Protein AF-A0A9X8ZZD4-F1 (afdb_monomer)

Sequence (75 aa):
YAVKGVAPDVDLYSYRVLGPYGSGQTSGILAAIDKAVKDDMDVINLSLGASINDPLYPTSVAVNNAMLAGVVTVV

Structure (mmCIF, N/CA/C/O backbone):
data_AF-A0A9X8ZZD4-F1
#
_entry.id   AF-A0A9X8ZZD4-F1
#
loop_
_atom_site.group_PDB
_atom_site.id
_atom_site.type_symbol
_atom_site.label_atom_id
_atom_site.label_alt_id
_atom_site.label_comp_id
_atom_site.label_asym_id
_atom_site.label_entity_id
_atom_site.label_seq_id
_atom_site.pdbx_PDB_ins_code
_atom_site.Cartn_x
_atom_site.Cartn_y
_atom_site.Cartn_z
_atom_site.occupancy
_atom_site.B_iso_or_equiv
_atom_site.auth_seq_id
_atom_site.auth_comp_id
_atom_site.auth_asym_id
_atom_site.auth_atom_id
_atom_site.pdbx_PDB_model_num
ATOM 1 N N . TYR A 1 1 ? 0.677 19.604 20.906 1.00 68.06 1 TYR A N 1
ATOM 2 C CA . TYR A 1 1 ? -0.618 19.221 20.309 1.00 68.06 1 TYR A CA 1
ATOM 3 C C . TYR A 1 1 ? -0.515 17.780 19.839 1.00 68.06 1 TYR A C 1
ATOM 5 O O . TYR A 1 1 ? 0.510 17.445 19.259 1.00 68.06 1 TYR A O 1
ATOM 13 N N . ALA A 1 2 ? -1.498 16.926 20.132 1.00 82.00 2 ALA A N 1
ATOM 14 C CA . ALA A 1 2 ? -1.534 15.562 19.599 1.00 82.00 2 ALA A CA 1
ATOM 15 C C . ALA A 1 2 ? -2.117 15.585 18.178 1.00 82.00 2 ALA A C 1
ATOM 17 O O . ALA A 1 2 ? -3.080 16.308 17.925 1.00 82.00 2 ALA A O 1
ATOM 18 N N . VAL A 1 3 ? -1.523 14.825 17.257 1.00 90.81 3 VAL A N 1
ATOM 19 C CA . VAL A 1 3 ? -2.019 14.686 15.881 1.00 90.81 3 VAL A CA 1
ATOM 20 C C . VAL A 1 3 ? -2.993 13.510 15.840 1.00 90.81 3 VAL A C 1
ATOM 22 O O . VAL A 1 3 ? -2.666 12.432 16.332 1.00 90.81 3 VAL A O 1
ATOM 25 N N . LYS A 1 4 ? -4.184 13.716 15.266 1.00 93.38 4 LYS A N 1
ATOM 26 C CA . LYS A 1 4 ? -5.195 12.672 15.057 1.00 93.38 4 LYS A CA 1
ATOM 27 C C . LYS A 1 4 ? -5.259 12.321 13.570 1.00 93.38 4 LYS A C 1
ATOM 29 O O . LYS A 1 4 ? -5.362 13.222 12.741 1.00 93.38 4 LYS A O 1
ATOM 34 N N . GLY A 1 5 ? -5.173 11.030 13.250 1.00 94.31 5 GLY A N 1
ATOM 35 C CA . GLY A 1 5 ? -5.319 10.530 11.881 1.00 94.31 5 GLY A CA 1
ATOM 36 C C . GLY A 1 5 ? -6.761 10.626 11.369 1.00 94.31 5 GLY A C 1
ATOM 37 O O . GLY A 1 5 ? -7.692 10.809 12.152 1.00 94.31 5 GLY A O 1
ATOM 38 N N . VAL A 1 6 ? -6.938 10.481 10.051 1.00 96.31 6 VAL A N 1
ATOM 39 C CA . VAL A 1 6 ? -8.263 10.506 9.396 1.00 96.31 6 VAL A CA 1
ATOM 40 C C . VAL A 1 6 ? -9.131 9.320 9.840 1.00 96.31 6 VAL A C 1
ATOM 42 O O . VAL A 1 6 ? -10.309 9.506 10.124 1.00 96.31 6 VAL A O 1
ATOM 45 N N . ALA A 1 7 ? -8.534 8.131 9.968 1.00 96.44 7 ALA A N 1
ATOM 46 C CA . ALA A 1 7 ? -9.158 6.918 10.496 1.00 96.44 7 ALA A CA 1
ATOM 47 C C . ALA A 1 7 ? -8.412 6.483 11.776 1.00 96.44 7 ALA A C 1
ATOM 49 O O . ALA A 1 7 ? -7.420 5.765 11.689 1.00 96.44 7 ALA A O 1
ATOM 50 N N . PRO A 1 8 ? -8.797 6.991 12.961 1.00 95.69 8 PRO A N 1
ATOM 51 C CA . PRO A 1 8 ? -8.034 6.801 14.199 1.00 95.69 8 PRO A CA 1
ATOM 52 C C . PRO A 1 8 ? -8.131 5.391 14.801 1.00 95.69 8 PRO A C 1
ATOM 54 O O . PRO A 1 8 ? -7.245 5.023 15.565 1.00 95.69 8 PRO A O 1
ATOM 57 N N . ASP A 1 9 ? -9.176 4.633 14.464 1.00 96.62 9 ASP A N 1
ATOM 58 C CA . ASP A 1 9 ? -9.510 3.343 15.091 1.00 96.62 9 ASP A CA 1
ATOM 59 C C . ASP A 1 9 ? -9.238 2.143 14.161 1.00 96.62 9 ASP A C 1
ATOM 61 O O . ASP A 1 9 ? -9.798 1.068 14.347 1.00 96.62 9 ASP A O 1
ATOM 65 N N . VAL A 1 10 ? -8.426 2.340 13.118 1.00 97.31 10 VAL A N 1
ATOM 66 C CA . VAL A 1 10 ? -8.085 1.304 12.132 1.00 97.31 10 VAL A CA 1
ATOM 67 C C . VAL A 1 10 ? -6.915 0.444 12.611 1.00 97.31 10 VAL A C 1
ATOM 69 O O . VAL A 1 10 ? -5.997 0.944 13.267 1.00 97.31 10 VAL A O 1
ATOM 72 N N . ASP A 1 11 ? -6.894 -0.824 12.208 1.00 97.75 11 ASP A N 1
ATOM 73 C CA . ASP A 1 11 ? -5.704 -1.661 12.330 1.00 97.75 11 ASP A CA 1
ATOM 74 C C . ASP A 1 11 ? -4.676 -1.275 11.257 1.00 97.75 11 ASP A C 1
ATOM 76 O O . ASP A 1 11 ? -4.967 -1.256 10.060 1.00 97.75 11 ASP A O 1
ATOM 80 N N . LEU A 1 12 ? -3.453 -0.942 11.679 1.00 97.00 12 LEU A N 1
ATOM 81 C CA . LEU A 1 12 ? -2.405 -0.466 10.777 1.00 97.00 12 LEU A CA 1
ATOM 82 C C . LEU A 1 12 ? -1.324 -1.526 10.558 1.00 97.00 12 LEU A C 1
ATOM 84 O O . LEU A 1 12 ? -0.606 -1.909 11.482 1.00 97.00 12 LEU A O 1
ATOM 88 N N . TYR A 1 13 ? -1.143 -1.912 9.298 1.00 98.25 13 TYR A N 1
ATOM 89 C CA . TYR A 1 13 ? -0.107 -2.841 8.856 1.00 98.25 13 TYR A CA 1
ATOM 90 C C . TYR A 1 13 ? 0.994 -2.086 8.104 1.00 98.25 13 TYR A C 1
ATOM 92 O O . TYR A 1 13 ? 0.746 -1.086 7.430 1.00 98.25 13 TYR A O 1
ATOM 100 N N . SER A 1 14 ? 2.242 -2.550 8.223 1.00 97.38 14 SER A N 1
ATOM 101 C CA . SER A 1 14 ? 3.393 -1.926 7.563 1.00 97.38 14 SER A CA 1
ATOM 102 C C . SER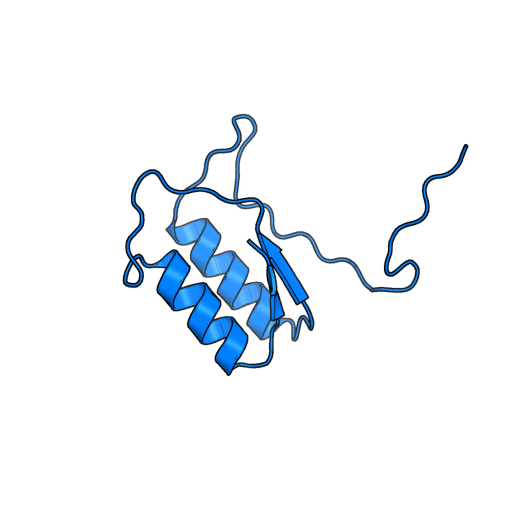 A 1 14 ? 4.190 -2.943 6.754 1.00 97.38 14 SER A C 1
ATOM 104 O O . SER A 1 14 ? 4.756 -3.888 7.303 1.00 97.38 14 SER A O 1
ATOM 106 N N . TYR A 1 15 ? 4.285 -2.698 5.447 1.00 97.69 15 TYR A N 1
ATOM 107 C CA . TYR A 1 15 ? 5.062 -3.498 4.505 1.00 97.69 15 TYR A CA 1
ATOM 108 C C . TYR A 1 15 ? 6.246 -2.672 3.999 1.00 97.69 15 TYR A C 1
ATOM 110 O O . TYR A 1 15 ? 6.123 -1.845 3.095 1.00 97.69 15 TYR A O 1
ATOM 118 N N . ARG A 1 16 ? 7.421 -2.846 4.613 1.00 96.94 16 ARG A N 1
ATOM 119 C CA . ARG A 1 16 ? 8.612 -2.075 4.231 1.00 96.94 16 ARG A CA 1
ATOM 120 C C . ARG A 1 16 ? 9.233 -2.628 2.950 1.00 96.94 16 ARG A C 1
ATOM 122 O O . ARG A 1 16 ? 9.799 -3.716 2.964 1.00 96.94 16 ARG A O 1
ATOM 129 N N . VAL A 1 17 ? 9.199 -1.828 1.886 1.00 97.56 17 VAL A N 1
ATOM 130 C CA . VAL A 1 17 ? 9.759 -2.185 0.566 1.00 97.56 17 VAL A CA 1
ATOM 131 C C . VAL A 1 17 ? 10.884 -1.265 0.091 1.00 97.56 17 VAL A C 1
ATOM 133 O O . VAL A 1 17 ? 11.613 -1.623 -0.830 1.00 97.56 17 VAL A O 1
ATOM 136 N N . LEU A 1 18 ? 11.056 -0.105 0.732 1.00 96.94 18 LEU A N 1
ATOM 137 C CA . LEU A 1 18 ? 12.126 0.849 0.440 1.00 96.94 18 LEU A CA 1
ATOM 138 C C . LEU A 1 18 ? 13.149 0.879 1.582 1.00 96.94 18 LEU A C 1
ATOM 140 O O . LEU A 1 18 ? 12.791 0.845 2.762 1.00 96.94 18 LEU A O 1
ATOM 144 N N . GLY A 1 19 ? 14.427 0.945 1.216 1.00 94.88 19 GLY A N 1
ATOM 145 C CA . GLY A 1 19 ? 15.535 1.140 2.146 1.00 94.88 19 GLY A CA 1
ATOM 146 C C . GLY A 1 19 ? 15.701 2.602 2.590 1.00 94.88 19 GLY A C 1
ATOM 147 O O . GLY A 1 19 ? 14.904 3.464 2.214 1.00 94.88 19 GLY A O 1
ATOM 148 N N . PRO A 1 20 ? 16.773 2.916 3.344 1.00 93.75 20 PRO A N 1
ATOM 149 C CA . PRO A 1 20 ? 17.013 4.246 3.923 1.00 93.75 20 PRO A CA 1
ATOM 150 C C . PRO A 1 20 ? 17.035 5.414 2.925 1.00 93.75 20 PRO A C 1
ATOM 152 O O . PRO A 1 20 ? 16.786 6.550 3.309 1.00 93.75 20 PRO A O 1
ATOM 155 N N . TYR A 1 21 ? 17.315 5.139 1.650 1.00 92.44 21 TYR A N 1
ATOM 156 C CA . TYR A 1 21 ? 17.382 6.139 0.58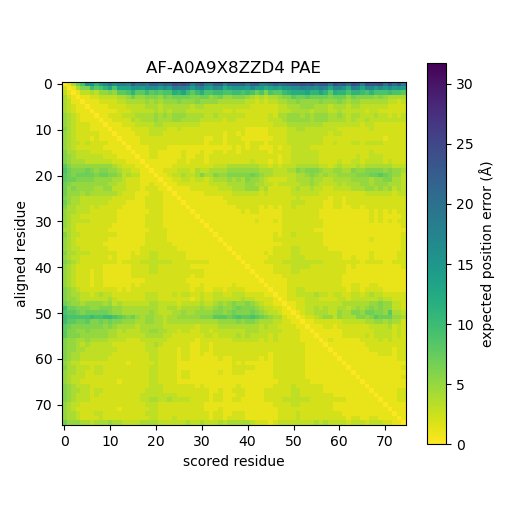1 1.00 92.44 21 TYR A CA 1
ATOM 157 C C . TYR A 1 21 ? 16.095 6.226 -0.255 1.00 92.44 21 TYR A C 1
ATOM 159 O O . TYR A 1 21 ? 16.125 6.716 -1.380 1.00 92.44 21 TYR A O 1
ATOM 167 N N . GLY A 1 22 ? 14.972 5.694 0.243 1.00 93.25 22 GLY A N 1
ATOM 168 C CA . GLY A 1 22 ? 13.683 5.755 -0.457 1.00 93.25 22 GLY A CA 1
ATOM 169 C C . GLY A 1 22 ? 13.644 4.944 -1.756 1.00 93.25 22 GLY A C 1
ATOM 170 O O . GLY A 1 22 ? 12.866 5.249 -2.650 1.00 93.25 22 GLY A O 1
ATOM 171 N N . SER A 1 23 ? 14.497 3.925 -1.881 1.00 93.38 23 SER A N 1
ATOM 172 C CA . SER A 1 23 ? 14.595 3.068 -3.068 1.00 93.38 23 SER A CA 1
ATOM 173 C C . SER A 1 23 ? 14.475 1.595 -2.695 1.00 93.38 23 SER A C 1
ATOM 175 O O . SER A 1 23 ? 14.873 1.188 -1.601 1.00 93.38 23 SER A O 1
ATOM 177 N N . GLY A 1 24 ? 13.943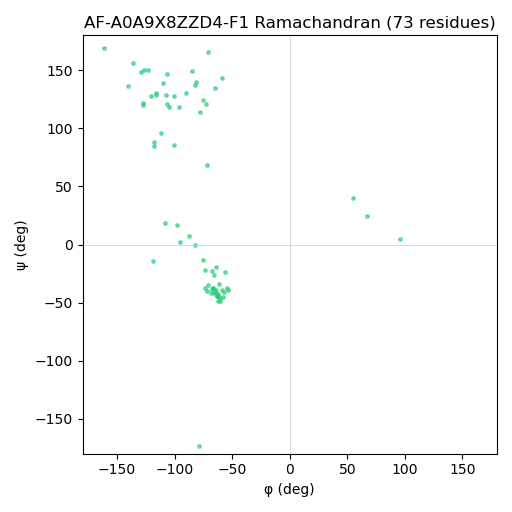 0.793 -3.611 1.00 93.88 24 GLY A N 1
ATOM 178 C CA . GLY A 1 24 ? 13.705 -0.631 -3.415 1.00 93.88 24 GLY A CA 1
ATOM 179 C C . GLY A 1 24 ? 13.536 -1.363 -4.739 1.00 93.88 24 GLY A C 1
ATOM 180 O O . GLY A 1 24 ? 13.439 -0.749 -5.801 1.00 93.88 24 GLY A O 1
ATOM 181 N N . GLN A 1 25 ? 13.531 -2.691 -4.675 1.00 95.38 25 GLN A N 1
ATOM 182 C CA . GLN A 1 25 ? 13.333 -3.523 -5.857 1.00 95.38 25 GLN A CA 1
ATOM 183 C C . GLN A 1 25 ? 11.845 -3.644 -6.182 1.00 95.38 25 GLN A C 1
ATOM 185 O O . GLN A 1 25 ? 11.025 -3.856 -5.288 1.00 95.38 25 GLN A O 1
ATOM 190 N N . THR A 1 26 ? 11.504 -3.599 -7.472 1.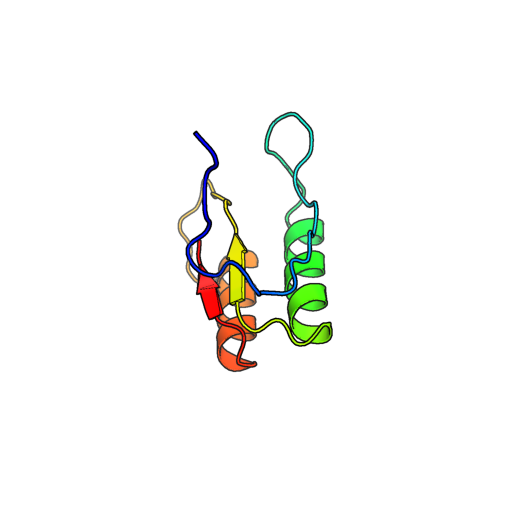00 95.38 26 THR A N 1
ATOM 191 C CA . THR A 1 26 ? 10.131 -3.820 -7.948 1.00 95.38 26 THR A CA 1
ATOM 192 C C . THR A 1 26 ? 9.563 -5.144 -7.442 1.00 95.38 26 THR A C 1
ATOM 194 O O . THR A 1 26 ? 8.420 -5.177 -7.010 1.00 95.38 26 THR A O 1
ATOM 197 N N . SER A 1 27 ? 10.362 -6.212 -7.391 1.00 97.38 27 SER A N 1
ATOM 198 C CA . SER A 1 27 ? 9.952 -7.510 -6.833 1.00 97.38 27 SER A CA 1
ATOM 199 C C . SER A 1 27 ? 9.468 -7.423 -5.381 1.00 97.38 27 SER A C 1
ATOM 201 O O . SER A 1 27 ? 8.468 -8.044 -5.036 1.00 97.38 27 SER A O 1
ATOM 203 N N . GLY A 1 28 ? 10.137 -6.629 -4.539 1.00 98.00 28 GLY A N 1
ATOM 204 C CA . GLY A 1 28 ? 9.729 -6.407 -3.151 1.00 98.00 28 GLY A CA 1
ATOM 205 C C . GLY A 1 28 ? 8.420 -5.626 -3.045 1.00 98.00 28 GLY A C 1
ATOM 206 O O . GLY A 1 28 ? 7.572 -5.962 -2.223 1.00 98.00 28 GLY A O 1
ATOM 207 N N . ILE A 1 29 ? 8.229 -4.632 -3.918 1.00 97.62 29 ILE A N 1
ATOM 208 C CA . ILE A 1 29 ? 6.975 -3.871 -4.018 1.00 97.62 29 ILE A CA 1
ATOM 209 C C . ILE A 1 29 ? 5.817 -4.795 -4.413 1.00 97.62 29 ILE A C 1
ATOM 211 O O . ILE A 1 29 ? 4.786 -4.795 -3.748 1.00 97.62 29 ILE A O 1
ATOM 215 N N . LEU A 1 30 ? 6.002 -5.620 -5.448 1.00 98.25 30 LEU A N 1
ATOM 216 C CA . LEU A 1 30 ? 4.988 -6.576 -5.903 1.00 98.25 30 LEU A CA 1
ATOM 217 C C . LEU A 1 30 ? 4.625 -7.578 -4.799 1.00 98.25 30 LEU A C 1
ATOM 219 O O . LEU A 1 30 ? 3.449 -7.772 -4.510 1.00 98.25 30 LEU A O 1
ATOM 223 N N . ALA A 1 31 ? 5.626 -8.143 -4.118 1.00 98.56 31 ALA A N 1
ATOM 224 C CA . ALA A 1 31 ? 5.397 -9.080 -3.022 1.00 98.56 31 ALA A CA 1
ATOM 225 C C . ALA A 1 31 ? 4.628 -8.450 -1.846 1.00 98.56 31 ALA A C 1
ATOM 227 O O . ALA A 1 31 ? 3.833 -9.131 -1.201 1.00 98.56 31 ALA A O 1
ATOM 228 N N . ALA A 1 32 ? 4.846 -7.162 -1.564 1.00 98.50 32 ALA A N 1
ATOM 229 C CA . ALA A 1 32 ? 4.109 -6.444 -0.528 1.00 98.50 32 ALA A CA 1
ATOM 230 C C . ALA A 1 32 ? 2.652 -6.171 -0.918 1.00 98.50 32 ALA A C 1
ATOM 232 O O . ALA A 1 32 ? 1.778 -6.337 -0.073 1.00 98.50 32 ALA A O 1
ATOM 233 N N . ILE A 1 33 ? 2.386 -5.806 -2.179 1.00 98.56 33 ILE A N 1
ATOM 234 C CA . ILE A 1 33 ? 1.013 -5.650 -2.687 1.00 98.56 33 ILE A CA 1
ATOM 235 C C . ILE A 1 33 ? 0.274 -6.989 -2.582 1.00 98.56 33 ILE A C 1
ATOM 237 O O . ILE A 1 33 ? -0.798 -7.049 -1.987 1.00 98.56 33 ILE A O 1
ATOM 241 N N . ASP A 1 34 ? 0.887 -8.081 -3.050 1.00 98.50 34 ASP A N 1
ATOM 242 C CA . ASP A 1 34 ? 0.310 -9.425 -2.940 1.00 98.50 34 ASP A CA 1
ATOM 243 C C . ASP A 1 34 ? 0.057 -9.830 -1.484 1.00 98.50 34 ASP A C 1
ATOM 245 O O . ASP A 1 34 ? -0.937 -10.491 -1.179 1.00 98.50 34 ASP A O 1
ATOM 249 N N . LYS A 1 35 ? 0.969 -9.473 -0.572 1.00 98.69 35 LYS A N 1
ATOM 250 C CA . LYS A 1 35 ? 0.811 -9.770 0.852 1.00 98.69 35 LYS A CA 1
ATOM 251 C C . LYS A 1 35 ? -0.333 -8.970 1.467 1.00 98.69 35 LYS A C 1
ATOM 253 O O . LYS A 1 35 ? -1.092 -9.555 2.223 1.00 98.69 35 LYS A O 1
ATOM 258 N N . ALA A 1 36 ? -0.479 -7.692 1.125 1.00 98.62 36 ALA A N 1
ATOM 259 C CA . ALA A 1 36 ? -1.576 -6.863 1.611 1.00 98.62 36 ALA A CA 1
ATOM 260 C C . ALA A 1 36 ? -2.943 -7.366 1.124 1.00 98.62 36 ALA A C 1
ATOM 262 O O . ALA A 1 36 ? -3.884 -7.409 1.907 1.00 98.62 36 ALA A O 1
ATOM 263 N N . VAL A 1 37 ? -3.036 -7.827 -0.129 1.00 98.56 37 VAL A N 1
ATOM 264 C CA . VAL A 1 37 ? -4.255 -8.484 -0.635 1.00 98.56 37 VAL A CA 1
ATOM 265 C C . VAL A 1 37 ? -4.545 -9.772 0.139 1.00 98.56 37 VAL A C 1
ATOM 267 O O . VAL A 1 37 ? -5.674 -10.000 0.542 1.00 98.56 37 VAL A O 1
ATOM 270 N N . LYS A 1 38 ? -3.530 -10.610 0.393 1.00 98.50 38 LYS A N 1
ATOM 271 C CA . LYS A 1 38 ? -3.688 -11.853 1.179 1.00 98.50 38 LYS A CA 1
ATOM 272 C C . LYS A 1 38 ? -4.012 -11.624 2.653 1.00 98.50 38 LYS A C 1
ATOM 274 O O . LYS A 1 38 ? -4.495 -12.544 3.301 1.00 98.50 38 LYS A O 1
ATOM 279 N N . ASP A 1 39 ? -3.675 -10.452 3.173 1.00 98.44 39 ASP A N 1
ATOM 280 C CA . ASP A 1 39 ? -3.997 -10.033 4.535 1.00 98.44 39 ASP A CA 1
ATOM 281 C C . ASP A 1 39 ? -5.372 -9.359 4.619 1.00 98.44 39 ASP A C 1
ATOM 283 O O . ASP A 1 39 ? -5.707 -8.833 5.676 1.00 98.44 39 ASP A O 1
ATOM 287 N N . ASP A 1 40 ? -6.144 -9.368 3.524 1.00 97.69 40 ASP A N 1
ATOM 288 C CA . ASP A 1 40 ? -7.482 -8.784 3.423 1.00 97.69 40 ASP A CA 1
ATOM 289 C C . ASP A 1 40 ? -7.512 -7.293 3.821 1.00 97.69 40 ASP A C 1
ATOM 291 O O . ASP A 1 40 ? -8.424 -6.828 4.500 1.00 97.69 40 ASP A O 1
ATOM 295 N N . MET A 1 41 ? -6.492 -6.523 3.415 1.00 98.62 41 MET A N 1
ATOM 296 C CA . MET A 1 41 ? -6.460 -5.075 3.657 1.00 98.62 41 MET A CA 1
ATOM 297 C C . MET A 1 41 ? -7.576 -4.358 2.894 1.00 98.62 41 MET A C 1
ATOM 299 O O . MET A 1 41 ? -7.724 -4.547 1.692 1.00 98.62 41 MET A O 1
ATOM 303 N N . ASP A 1 42 ? -8.280 -3.435 3.549 1.00 98.62 42 ASP A N 1
ATOM 304 C CA . ASP A 1 42 ? -9.296 -2.611 2.879 1.00 98.62 42 ASP A CA 1
ATOM 305 C C . ASP A 1 42 ? -8.669 -1.530 1.978 1.00 98.62 42 ASP A C 1
ATOM 307 O O . ASP A 1 42 ? -9.180 -1.204 0.903 1.00 98.62 42 ASP A O 1
ATOM 311 N N . VAL A 1 43 ? -7.552 -0.944 2.428 1.00 98.50 43 VAL A N 1
ATOM 312 C CA . VAL A 1 43 ? -6.857 0.171 1.768 1.00 98.50 43 VAL A CA 1
ATOM 313 C C . VAL A 1 43 ? -5.344 -0.017 1.868 1.00 98.50 43 VAL A C 1
ATOM 315 O O . VAL A 1 43 ? -4.818 -0.293 2.945 1.00 98.50 43 VAL A O 1
ATOM 318 N N . ILE A 1 44 ? -4.619 0.223 0.772 1.00 98.56 44 ILE A N 1
ATOM 319 C CA . ILE A 1 44 ? -3.155 0.320 0.760 1.00 98.56 44 ILE A CA 1
ATOM 320 C C . ILE A 1 44 ? -2.700 1.688 0.249 1.00 98.56 44 ILE A C 1
ATOM 322 O O . ILE A 1 44 ? -3.099 2.138 -0.823 1.00 98.56 44 ILE A O 1
ATOM 326 N N . ASN A 1 45 ? -1.833 2.346 1.020 1.00 97.94 45 ASN A N 1
ATOM 327 C CA . ASN A 1 45 ? -1.199 3.607 0.644 1.00 97.94 45 ASN A CA 1
ATOM 328 C C . ASN A 1 45 ? 0.261 3.362 0.240 1.00 97.94 45 ASN A C 1
ATOM 330 O O . ASN A 1 45 ? 1.075 2.909 1.046 1.00 97.94 45 ASN A O 1
ATOM 334 N N . LEU A 1 46 ? 0.584 3.674 -1.009 1.00 97.06 46 LEU A N 1
ATOM 335 C CA . LEU A 1 46 ? 1.832 3.348 -1.682 1.00 97.06 46 LEU A CA 1
ATOM 336 C C . LEU A 1 46 ? 2.545 4.641 -2.069 1.00 97.06 46 LEU A C 1
ATOM 338 O O . LEU A 1 46 ? 2.445 5.089 -3.201 1.00 97.06 46 LEU A O 1
ATOM 342 N N . SER A 1 47 ? 3.312 5.225 -1.149 1.00 94.50 47 SER A N 1
ATOM 343 C CA . SER A 1 47 ? 4.140 6.408 -1.436 1.00 94.50 47 SER A CA 1
ATOM 344 C C . SER A 1 47 ? 5.349 6.050 -2.313 1.00 94.50 47 SER A C 1
ATOM 346 O O . SER A 1 47 ? 6.493 6.043 -1.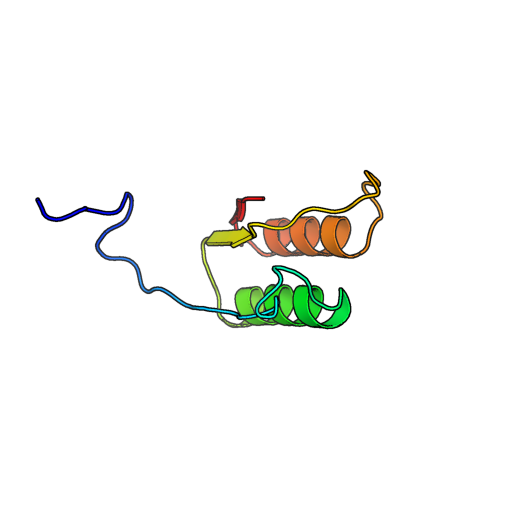859 1.00 94.50 47 SER A O 1
ATOM 348 N N . LEU A 1 48 ? 5.074 5.686 -3.564 1.00 93.44 48 LEU A N 1
ATOM 349 C CA . LEU A 1 48 ? 6.010 5.174 -4.555 1.00 93.44 48 LEU A CA 1
ATOM 350 C C . LEU A 1 48 ? 5.975 6.052 -5.806 1.00 93.44 48 LEU A C 1
ATOM 352 O O . LEU A 1 48 ? 4.948 6.610 -6.172 1.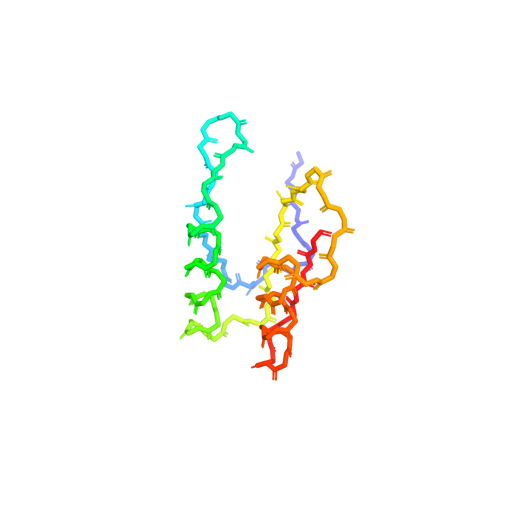00 93.44 48 LEU A O 1
ATOM 356 N N . GLY A 1 49 ? 7.107 6.125 -6.498 1.00 90.25 49 GLY A N 1
ATOM 357 C CA . GLY A 1 49 ? 7.219 6.780 -7.795 1.00 90.25 49 GLY A CA 1
ATOM 358 C C . GLY A 1 49 ? 8.037 5.934 -8.760 1.00 90.25 49 GLY A C 1
ATOM 359 O O . GLY A 1 49 ? 8.864 5.120 -8.344 1.00 90.25 49 GLY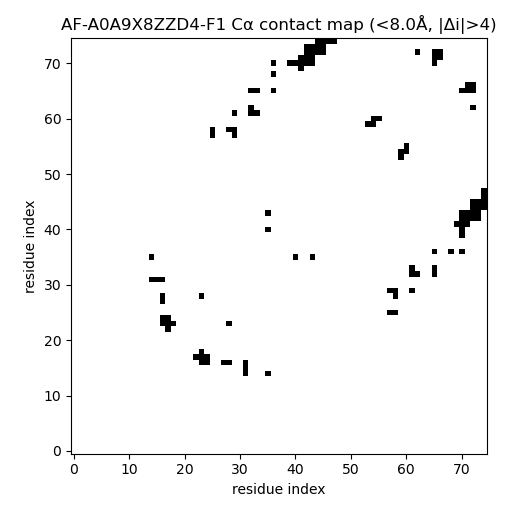 A O 1
ATOM 360 N N . ALA A 1 50 ? 7.816 6.140 -10.055 1.00 87.62 50 ALA A N 1
ATOM 361 C CA . ALA A 1 50 ? 8.583 5.515 -11.125 1.00 87.62 50 ALA A CA 1
ATOM 362 C C . ALA A 1 50 ? 9.063 6.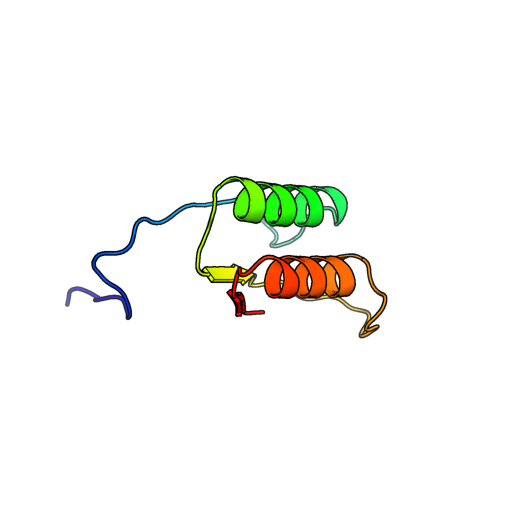580 -12.116 1.00 87.62 50 ALA A C 1
ATOM 364 O O . ALA A 1 50 ? 8.395 7.587 -12.338 1.00 87.62 50 ALA A O 1
ATOM 365 N N . SER A 1 51 ? 10.225 6.352 -12.730 1.00 88.00 51 SER A N 1
ATOM 366 C CA . SER A 1 51 ? 10.754 7.215 -13.796 1.00 88.00 51 SER A CA 1
ATOM 367 C C . SER A 1 51 ? 10.042 7.019 -15.138 1.00 88.00 51 SER A C 1
ATOM 369 O O . SER A 1 51 ? 10.218 7.824 -16.049 1.00 88.00 51 SER A O 1
ATOM 371 N N . ILE A 1 52 ? 9.253 5.950 -15.264 1.00 91.25 52 ILE A N 1
ATOM 372 C CA . ILE A 1 52 ? 8.491 5.590 -16.457 1.00 91.25 52 ILE A CA 1
ATOM 373 C C . ILE A 1 52 ? 7.007 5.662 -16.103 1.00 91.25 52 ILE A C 1
ATOM 375 O O . ILE A 1 52 ? 6.575 5.077 -15.112 1.00 91.25 52 ILE A O 1
ATOM 379 N N . ASN A 1 53 ? 6.235 6.358 -16.936 1.00 92.94 53 ASN A N 1
ATOM 380 C CA . ASN A 1 53 ? 4.781 6.399 -16.853 1.00 92.94 53 ASN A CA 1
ATOM 381 C C . AS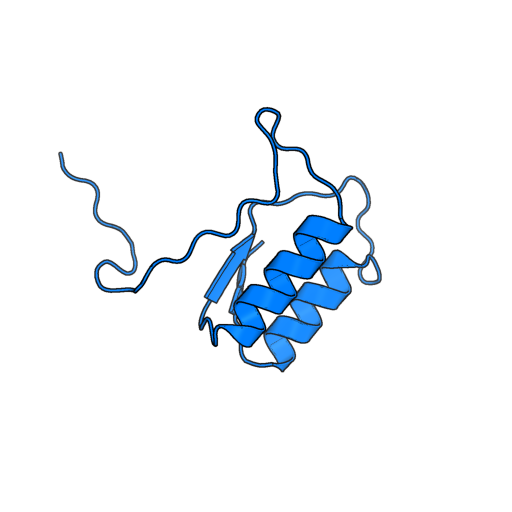N A 1 53 ? 4.191 5.454 -17.908 1.00 92.94 53 ASN A C 1
ATOM 383 O O . ASN A 1 53 ? 3.913 5.870 -19.032 1.00 92.94 53 ASN A O 1
ATOM 387 N N . ASP A 1 54 ? 4.070 4.176 -17.551 1.00 95.19 54 ASP A N 1
ATOM 388 C CA . ASP A 1 54 ? 3.518 3.124 -18.405 1.00 95.19 54 ASP A CA 1
ATOM 389 C C . ASP A 1 54 ? 2.401 2.377 -17.645 1.00 95.19 54 ASP A C 1
ATOM 391 O O . ASP A 1 54 ? 2.650 1.832 -16.558 1.00 95.19 54 ASP A O 1
ATOM 395 N N . PRO A 1 55 ? 1.162 2.334 -18.175 1.00 94.19 55 PRO A N 1
ATOM 396 C CA . PRO A 1 55 ? 0.056 1.615 -17.541 1.00 94.19 55 PRO A CA 1
ATOM 397 C C . PRO A 1 55 ? 0.278 0.096 -17.463 1.00 94.19 55 PRO A C 1
ATOM 399 O O . PRO A 1 55 ? -0.368 -0.567 -16.654 1.00 94.19 55 PRO A O 1
ATOM 402 N N . LEU A 1 56 ? 1.183 -0.458 -18.273 1.00 95.88 56 LEU A N 1
ATOM 403 C CA . LEU A 1 56 ? 1.560 -1.873 -18.270 1.00 95.88 56 LEU A CA 1
ATOM 404 C C . LEU A 1 56 ? 2.812 -2.155 -17.433 1.00 95.88 56 LEU A C 1
ATOM 406 O O . LEU A 1 56 ? 3.250 -3.305 -17.353 1.00 95.88 56 LEU A O 1
ATOM 410 N N . TYR A 1 57 ? 3.386 -1.138 -16.781 1.00 95.25 57 TYR A N 1
ATOM 411 C CA . TYR A 1 57 ? 4.486 -1.356 -15.851 1.00 95.25 57 TYR A CA 1
ATOM 412 C C . TYR A 1 57 ? 4.044 -2.311 -14.724 1.00 95.25 57 TYR A C 1
ATOM 414 O O . TYR A 1 57 ? 2.897 -2.224 -14.271 1.00 95.25 57 TYR A O 1
ATOM 422 N N . PRO A 1 58 ? 4.912 -3.213 -14.223 1.00 95.50 58 PRO A N 1
ATOM 423 C CA . PRO A 1 58 ? 4.487 -4.263 -13.297 1.00 95.50 58 PRO A CA 1
ATOM 424 C C . PRO A 1 58 ? 3.742 -3.762 -12.055 1.00 95.50 58 PRO A C 1
ATOM 426 O O . PRO A 1 58 ? 2.778 -4.391 -11.628 1.00 95.50 58 PRO A O 1
ATOM 429 N N . THR A 1 59 ? 4.140 -2.618 -11.487 1.00 95.50 59 THR A N 1
ATOM 430 C CA . THR A 1 59 ? 3.442 -2.042 -10.326 1.00 95.50 59 THR A CA 1
ATOM 431 C C . THR A 1 59 ? 2.070 -1.480 -10.690 1.00 95.50 59 THR A C 1
ATOM 433 O O . THR A 1 59 ? 1.155 -1.615 -9.888 1.00 95.50 59 THR A O 1
ATOM 436 N N . SER A 1 60 ? 1.903 -0.913 -11.891 1.00 96.50 60 SER A N 1
ATOM 437 C CA . SER A 1 60 ? 0.617 -0.419 -12.409 1.00 96.50 60 SER A CA 1
ATOM 438 C C . SER A 1 60 ? -0.390 -1.564 -12.552 1.00 96.50 60 SER A C 1
ATOM 440 O O . SER A 1 60 ? -1.535 -1.468 -12.118 1.00 96.50 60 SER A O 1
ATOM 442 N N . VAL A 1 61 ? 0.060 -2.697 -13.097 1.00 97.62 61 VAL A N 1
ATOM 443 C CA . VAL A 1 61 ? -0.760 -3.911 -13.211 1.00 97.62 61 VAL A CA 1
ATOM 444 C C . VAL A 1 61 ? -1.098 -4.475 -11.828 1.00 97.62 61 VAL A C 1
ATOM 446 O O . VAL A 1 61 ? -2.240 -4.859 -11.586 1.00 97.62 61 VAL A O 1
ATOM 449 N N . ALA A 1 62 ? -0.138 -4.485 -10.901 1.00 97.94 62 ALA A N 1
ATOM 450 C CA . ALA A 1 62 ? -0.357 -4.991 -9.549 1.00 97.94 62 ALA A CA 1
ATOM 451 C C . ALA A 1 62 ? -1.396 -4.176 -8.766 1.00 97.94 62 ALA A C 1
ATOM 453 O O . ALA A 1 62 ? -2.281 -4.772 -8.156 1.00 97.94 62 ALA A O 1
ATOM 454 N N . VAL A 1 63 ? -1.344 -2.837 -8.812 1.00 97.69 63 VAL A N 1
ATOM 455 C CA . VAL A 1 63 ? -2.353 -2.005 -8.128 1.00 97.69 63 VAL A CA 1
ATOM 456 C C . VAL A 1 63 ? -3.739 -2.164 -8.753 1.00 97.69 63 VAL A C 1
ATOM 458 O O . VAL A 1 63 ? -4.719 -2.277 -8.024 1.00 97.69 63 VAL A O 1
ATOM 461 N N . ASN A 1 64 ? -3.834 -2.297 -10.081 1.00 98.06 64 ASN A N 1
ATOM 462 C CA . ASN A 1 64 ? -5.105 -2.594 -10.747 1.00 98.06 64 ASN A CA 1
ATOM 463 C C . ASN A 1 64 ? -5.678 -3.949 -10.307 1.00 98.06 64 ASN A C 1
ATOM 465 O O . ASN A 1 64 ? -6.873 -4.058 -10.041 1.00 98.06 64 ASN A O 1
ATOM 469 N N . ASN A 1 65 ? -4.836 -4.976 -10.188 1.00 98.44 65 ASN A N 1
ATOM 470 C CA . ASN A 1 65 ? -5.270 -6.288 -9.711 1.00 98.44 65 ASN A CA 1
ATOM 471 C C . ASN A 1 65 ? -5.706 -6.250 -8.239 1.00 98.44 65 ASN A C 1
ATOM 473 O O . ASN A 1 65 ? -6.692 -6.893 -7.893 1.00 98.44 65 ASN A O 1
ATOM 477 N N . ALA A 1 66 ? -5.024 -5.475 -7.390 1.00 98.56 66 ALA A N 1
ATOM 478 C CA . ALA A 1 66 ? -5.431 -5.270 -6.000 1.00 98.56 66 ALA A CA 1
ATOM 479 C C . ALA A 1 66 ? -6.805 -4.580 -5.904 1.00 98.56 66 ALA A C 1
ATOM 481 O O . ALA A 1 66 ? -7.674 -5.060 -5.179 1.00 98.56 66 ALA A O 1
ATOM 482 N N . MET A 1 67 ? -7.047 -3.543 -6.716 1.00 98.25 67 MET A N 1
ATOM 483 C CA . MET A 1 67 ? -8.362 -2.894 -6.833 1.00 98.25 67 MET A CA 1
ATOM 484 C C . MET A 1 67 ? -9.457 -3.883 -7.248 1.00 98.25 67 MET A C 1
ATOM 486 O O . MET A 1 67 ? -10.535 -3.900 -6.658 1.00 98.25 67 MET A O 1
ATOM 490 N N . LEU A 1 68 ? -9.182 -4.734 -8.243 1.00 98.38 68 LEU A N 1
ATOM 491 C CA . LEU A 1 68 ? -10.116 -5.776 -8.689 1.00 98.38 68 LEU A CA 1
ATOM 492 C C . LEU A 1 68 ? -10.368 -6.848 -7.619 1.00 98.38 68 LEU A C 1
ATOM 494 O O . LEU A 1 68 ? -11.436 -7.456 -7.614 1.00 98.38 68 LEU A O 1
ATOM 498 N N . ALA A 1 69 ? -9.411 -7.064 -6.716 1.00 98.19 69 ALA A N 1
ATOM 499 C CA . ALA A 1 69 ? -9.545 -7.952 -5.565 1.00 98.19 69 ALA A CA 1
ATOM 500 C C . ALA A 1 69 ? -10.269 -7.303 -4.369 1.00 98.19 69 ALA A C 1
ATOM 502 O O . ALA A 1 69 ? -10.468 -7.967 -3.358 1.00 98.19 69 ALA A O 1
ATOM 503 N N . GLY A 1 70 ? -10.688 -6.036 -4.480 1.00 98.06 70 GLY A N 1
ATOM 504 C CA . GLY A 1 70 ? -11.428 -5.320 -3.438 1.00 98.06 70 GLY A CA 1
ATOM 505 C C . GLY A 1 70 ? -10.573 -4.444 -2.520 1.00 98.06 70 GLY A C 1
ATOM 506 O O . GLY A 1 70 ? -11.118 -3.849 -1.597 1.00 98.06 70 GLY A O 1
ATOM 507 N N . VAL A 1 71 ? -9.269 -4.315 -2.786 1.00 98.69 71 VAL A N 1
ATOM 508 C CA . VAL A 1 71 ? -8.347 -3.493 -1.990 1.00 98.69 71 VAL A CA 1
ATOM 509 C C . VAL A 1 71 ? -8.173 -2.121 -2.633 1.00 98.69 71 VAL A C 1
ATOM 511 O O . VAL A 1 71 ? -7.657 -2.014 -3.745 1.00 98.69 71 VAL A O 1
ATOM 514 N N . VAL A 1 72 ? -8.545 -1.046 -1.933 1.00 98.56 72 VAL A N 1
ATOM 515 C CA . VAL A 1 72 ? -8.393 0.318 -2.459 1.00 98.56 72 VAL A CA 1
ATOM 516 C C . VAL A 1 72 ? -6.923 0.739 -2.453 1.00 98.56 72 VAL A C 1
ATOM 518 O O . VAL A 1 72 ? -6.290 0.813 -1.404 1.00 98.56 72 VAL A O 1
ATOM 521 N N . THR A 1 73 ? -6.370 1.077 -3.615 1.00 97.88 73 THR A N 1
ATOM 522 C CA . THR A 1 73 ? -4.979 1.520 -3.763 1.00 97.88 73 THR A CA 1
ATOM 523 C C . THR A 1 73 ? -4.883 3.039 -3.886 1.00 97.88 73 THR A C 1
ATOM 525 O O . THR A 1 73 ? -5.519 3.630 -4.759 1.00 97.88 73 THR A O 1
ATOM 528 N N . VAL A 1 74 ? -4.039 3.661 -3.064 1.00 97.81 74 VAL A N 1
ATOM 529 C CA . VAL A 1 74 ? -3.682 5.087 -3.126 1.00 97.81 74 VAL A CA 1
ATOM 530 C C . VAL A 1 74 ? -2.189 5.191 -3.432 1.00 97.81 74 VAL A C 1
ATOM 532 O O . VAL A 1 74 ? -1.396 4.533 -2.760 1.00 97.81 74 VAL A O 1
ATOM 535 N N . VAL A 1 75 ? -1.808 5.976 -4.444 1.00 93.44 75 VAL A N 1
ATOM 536 C CA . VAL A 1 75 ? -0.420 6.138 -4.923 1.00 93.44 75 VAL A CA 1
ATOM 537 C C . VAL A 1 75 ? -0.027 7.608 -4.889 1.00 93.44 75 VAL A C 1
ATOM 539 O O . VAL A 1 75 ? -0.835 8.422 -5.391 1.00 93.44 75 VAL A O 1
#

pLDDT: mean 95.75, std 4.41, range [68.06, 98.69]

Organism: Bacillus cereus (NCBI:txid1396)

Secondary structure (DSSP, 8-state):
-----SSTTS-------S-TTS---HHHHHHHHHHHHHTT-SEEE-----SS--TTSHHHHHHHHHHHTTPEEE-

Radius of gyration: 13.44 Å; Cα contacts (8 Å, |Δi|>4): 60; chains: 1; bounding box: 29×31×39 Å

Mean predicted aligned error: 2.87 Å

Foldseek 3Di:
DDDADPDNPDDDDDQDAADPVRDHDPVSVLVSLVVCLVVVAQEDEDPDDDPDDDCPPPNNVSQVVSVVSNYHYHD

Nearest PDB structures (foldseek):
  7am6-assembly1_A  TM=9.188E-01  e=3.271E-04  Bacillus amyloliquefaciens
  1ak9-assembly1_A  TM=9.162E-01  e=3.748E-04  Bacillus amyloliquefaciens
  1dui-assembly1_A  TM=9.085E-01  e=6.033E-04  Bacillus amyloliquefaciens
  1s01-assembly1_A  TM=9.110E-01  e=5.636E-04  Bacillus amyloliquefaciens
  1sua-assembly1_A  TM=9.190E-01  e=1.113E-03  Bacillus amyloliquefaciens

InterPro domains:
  IPR000209 Peptidase S8/S53 domain [PF00082] (3-74)
  IPR036852 Peptidase S8/S53 domain superfamily [G3DSA:3.40.50.200] (1-75)
  IPR036852 Peptidase S8/S53 domain superfamily [SSF52743] (3-75)
  IPR050131 Subtilisin-like serine protease [PTHR43806] (4-75)

Solvent-accessible surface area (backbone atoms only — not comparable to full-atom values): 4934 Å² total; per-residue (Å²): 134,87,87,79,61,98,69,75,88,63,90,85,85,86,79,88,42,54,49,100,82,77,49,61,54,68,69,48,46,52,54,42,53,56,47,42,56,75,65,68,40,64,65,46,81,42,98,67,85,70,99,66,96,49,79,80,38,71,67,47,46,48,46,52,51,36,42,76,72,64,22,45,71,45,108